Protein AF-0000000067827894 (afdb_homodimer)

InterPro domains:
  IPR001041 2Fe-2S ferredoxin-type iron-sulfur binding domain [PF00111] (9-56)
  IPR001041 2Fe-2S ferredoxin-type iron-sulfur binding domain [PS51085] (3-77)
  IPR001041 2Fe-2S ferredoxin-type iron-sulfur binding domain [cd00207] (3-56)
  IPR012675 Beta-grasp domain superfamily [G3DSA:3.10.20.30] (1-72)
  IPR036010 2Fe-2S ferredoxin-like superfamily [SSF54292] (1-66)

Secondary structure (DSSP, 8-state):
-EEEEEEETTTEEEEEETT-BHHHHHHHTT-----SSSSSSS-TTEEEETTS-EEETTTBBPPTT-SEEEEEE---TT-/-EEEEEEETTTEEEEEETT-BHHHHHHHTT-----SSSSSSS-TTEEEETTS-EEETTTBBPPTT-SEEEEEE---TT-

pLDDT: mean 92.3, std 12.78, range [33.94, 98.38]

Sequence (158 aa):
MAVTIHFLPDDVTVAARVGEPILDVAERAGVFIPTGCLMGSCHACEVELGDGTPICACISAVPVGVQELEINLYDDLTWMAVTIHFLPDDVTVAARVGEPILDVAERAGVFIPTGCLMGSCHACEVELGDGTPICACISAVPVGVQELEINLYDDLTW

Solvent-accessible surface area (backbone atoms only — not comparable to full-atom values): 8765 Å² total; per-residue (Å²): 111,72,24,40,36,37,36,32,83,80,71,43,73,42,81,39,44,59,60,39,46,39,52,58,54,33,48,79,66,70,45,87,68,54,76,68,71,41,68,56,70,68,52,56,28,44,31,23,36,73,86,63,41,72,44,40,32,63,24,25,30,37,41,70,93,48,61,64,43,42,38,36,49,76,68,73,64,80,113,112,72,23,39,36,36,36,32,84,80,71,42,74,43,80,42,46,55,62,38,46,39,51,58,55,32,48,78,67,71,45,88,69,54,76,68,71,41,67,56,71,69,53,58,28,45,30,24,36,75,86,63,43,71,44,39,34,63,23,25,28,38,43,69,94,49,58,66,44,43,37,35,50,75,69,77,57,82,112

Radius of gyration: 15.51 Å; Cα contacts (8 Å, |Δi|>4): 332; chains: 2; bounding box: 32×49×32 Å

Structure (mmCIF, N/CA/C/O backbone):
data_AF-0000000067827894-model_v1
#
loop_
_entity.id
_entity.type
_entity.pdbx_description
1 polymer 'Ssr1041 protein'
#
loop_
_atom_site.group_PDB
_atom_site.id
_atom_site.type_symbol
_atom_site.label_atom_id
_atom_site.label_alt_id
_atom_site.label_comp_id
_atom_site.label_asym_id
_atom_site.label_entity_id
_atom_site.label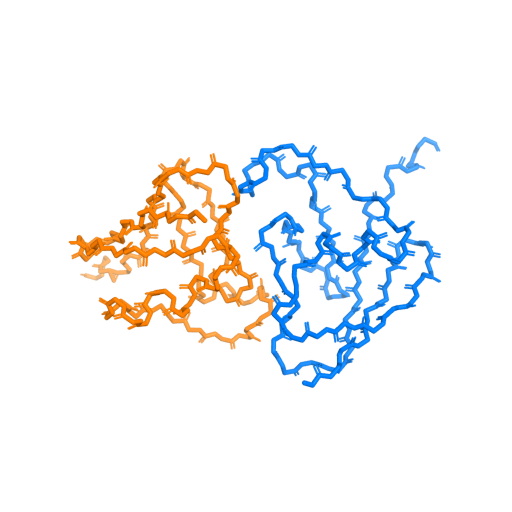_seq_id
_atom_site.pdbx_PDB_ins_code
_atom_site.Cartn_x
_atom_site.Cartn_y
_atom_site.Cartn_z
_atom_site.occupancy
_atom_site.B_iso_or_equiv
_atom_site.auth_seq_id
_atom_site.auth_comp_id
_atom_site.auth_asym_id
_atom_site.auth_atom_id
_atom_site.pdbx_PDB_model_num
ATOM 1 N N . MET A 1 1 ? -14.117 -3.27 -10.852 1 72.75 1 MET A N 1
ATOM 2 C CA . MET A 1 1 ? -13.375 -3.977 -11.898 1 72.75 1 MET A CA 1
ATOM 3 C C . MET A 1 1 ? -12.469 -5.043 -11.297 1 72.75 1 MET A C 1
ATOM 5 O O . MET A 1 1 ? -11.828 -4.812 -10.273 1 72.75 1 MET A O 1
ATOM 9 N N . ALA A 1 2 ? -12.539 -6.309 -11.828 1 90.25 2 ALA A N 1
ATOM 10 C CA . ALA A 1 2 ? -11.82 -7.453 -11.281 1 90.25 2 ALA A CA 1
ATOM 11 C C . ALA A 1 2 ? -10.375 -7.48 -11.781 1 90.25 2 ALA A C 1
ATOM 13 O O . ALA A 1 2 ? -10.102 -7.102 -12.93 1 90.25 2 ALA A O 1
ATOM 14 N N . VAL A 1 3 ? -9.5 -7.711 -10.922 1 96 3 VAL A N 1
ATOM 15 C CA . VAL A 1 3 ? -8.086 -7.895 -11.234 1 96 3 VAL A CA 1
ATOM 16 C C . VAL A 1 3 ? -7.672 -9.336 -10.93 1 96 3 VAL A C 1
ATOM 18 O O . VAL A 1 3 ? -8.062 -9.898 -9.906 1 96 3 VAL A O 1
ATOM 21 N N . THR A 1 4 ? -6.926 -9.93 -11.891 1 98.19 4 THR A N 1
ATOM 22 C CA . THR A 1 4 ? -6.379 -11.258 -11.633 1 98.19 4 THR A CA 1
ATOM 23 C C . THR A 1 4 ? -5.012 -11.156 -10.961 1 98.19 4 THR A C 1
ATOM 25 O O . THR A 1 4 ? -4.094 -10.531 -11.492 1 98.19 4 THR A O 1
ATOM 28 N N . ILE A 1 5 ? -4.945 -11.766 -9.812 1 98.12 5 ILE A N 1
ATOM 29 C CA . ILE A 1 5 ? -3.684 -11.773 -9.078 1 98.12 5 ILE A CA 1
ATOM 30 C C . ILE A 1 5 ? -3.047 -13.156 -9.164 1 98.12 5 ILE A C 1
ATOM 32 O O . ILE A 1 5 ? -3.689 -14.164 -8.852 1 98.12 5 ILE A O 1
ATOM 36 N N . HIS A 1 6 ? -1.817 -13.219 -9.578 1 98.31 6 HIS A N 1
ATOM 37 C CA . HIS A 1 6 ? -1.051 -14.453 -9.672 1 98.31 6 HIS A CA 1
ATOM 38 C C . HIS A 1 6 ? 0.078 -14.484 -8.648 1 98.31 6 HIS A C 1
ATOM 40 O O . HIS A 1 6 ? 1.045 -13.727 -8.758 1 98.31 6 HIS A O 1
ATOM 46 N N . PHE A 1 7 ? -0.115 -15.367 -7.676 1 97.81 7 PHE A N 1
ATOM 47 C CA . PHE A 1 7 ? 0.904 -15.508 -6.645 1 97.81 7 PHE A CA 1
ATOM 48 C C . PHE A 1 7 ? 1.93 -16.562 -7.035 1 97.81 7 PHE A C 1
ATOM 50 O O . PHE A 1 7 ? 1.568 -17.688 -7.371 1 97.81 7 PHE A O 1
ATOM 57 N N . LEU A 1 8 ? 3.168 -16.156 -6.918 1 96.25 8 LEU A N 1
ATOM 58 C CA . LEU A 1 8 ? 4.301 -17.047 -7.129 1 96.25 8 LEU A CA 1
ATOM 59 C C . LEU A 1 8 ? 5.168 -17.125 -5.879 1 96.25 8 LEU A C 1
ATOM 61 O O . LEU A 1 8 ? 5.234 -16.172 -5.094 1 96.25 8 LEU A O 1
ATOM 65 N N . PRO A 1 9 ? 5.723 -18.281 -5.523 1 95.31 9 PRO A N 1
ATOM 66 C CA . PRO A 1 9 ? 5.871 -19.438 -6.391 1 95.31 9 PRO A CA 1
ATOM 67 C C . PRO A 1 9 ? 4.711 -20.438 -6.254 1 95.31 9 PRO A C 1
ATOM 69 O O . PRO A 1 9 ? 4.684 -21.453 -6.945 1 95.31 9 PRO A O 1
ATOM 72 N N . ASP A 1 10 ? 3.752 -20.172 -5.43 1 91.62 10 ASP A N 1
ATOM 73 C CA . ASP A 1 10 ? 2.648 -21.094 -5.16 1 91.62 10 ASP A CA 1
ATOM 74 C C . ASP A 1 10 ? 1.83 -21.344 -6.422 1 91.62 10 ASP A C 1
ATOM 76 O O . ASP A 1 10 ? 1.057 -22.312 -6.484 1 91.62 10 ASP A O 1
ATOM 80 N N . ASP A 1 11 ? 1.954 -20.531 -7.387 1 95.94 11 ASP A N 1
ATOM 81 C CA . ASP A 1 11 ? 1.249 -20.656 -8.656 1 95.94 11 ASP A CA 1
ATOM 82 C C . ASP A 1 11 ? -0.264 -20.641 -8.453 1 95.94 11 ASP A C 1
ATOM 84 O O . ASP A 1 11 ? -0.971 -21.516 -8.977 1 95.94 11 ASP A O 1
ATOM 88 N N . VAL A 1 12 ? -0.742 -19.797 -7.602 1 97.44 12 VAL A N 1
ATOM 89 C CA . VAL A 1 12 ? -2.152 -19.609 -7.277 1 97.44 12 VAL A CA 1
ATOM 90 C C . VAL A 1 12 ? -2.672 -18.344 -7.957 1 97.44 12 VAL A C 1
ATOM 92 O O . VAL A 1 12 ? -2.018 -17.297 -7.926 1 97.44 12 VAL A O 1
ATOM 95 N N . THR A 1 13 ? -3.836 -18.5 -8.609 1 98 13 THR A N 1
ATOM 96 C CA . THR A 1 13 ? -4.492 -17.359 -9.234 1 98 13 THR A CA 1
ATOM 97 C C . THR A 1 13 ? -5.848 -17.078 -8.586 1 98 13 THR A C 1
ATOM 99 O O . THR A 1 13 ? -6.605 -18.016 -8.312 1 98 13 THR A O 1
ATOM 102 N N . VAL A 1 14 ? -6.078 -15.867 -8.312 1 98.12 14 VAL A N 1
ATOM 103 C CA . VAL A 1 14 ? -7.32 -15.492 -7.652 1 98.12 14 VAL A CA 1
ATOM 104 C C . VAL A 1 14 ? -7.816 -14.156 -8.203 1 98.12 14 VAL A C 1
ATOM 106 O O . VAL A 1 14 ? -7.016 -13.305 -8.594 1 98.12 14 VAL A O 1
ATOM 109 N N . ALA A 1 15 ? -9.133 -13.953 -8.289 1 98.06 15 ALA A N 1
ATOM 110 C CA . ALA A 1 15 ? -9.719 -12.664 -8.648 1 98.06 15 ALA A CA 1
ATOM 111 C C . ALA A 1 15 ? -9.781 -11.727 -7.445 1 98.06 15 ALA A C 1
ATOM 113 O O . ALA A 1 15 ? -10.047 -12.172 -6.324 1 98.06 15 ALA A O 1
ATOM 114 N N . ALA A 1 16 ? -9.516 -10.508 -7.727 1 98.06 16 ALA A N 1
ATOM 115 C CA . ALA A 1 16 ? -9.594 -9.492 -6.684 1 98.06 16 ALA A CA 1
ATOM 116 C C . ALA A 1 16 ? -10.211 -8.195 -7.223 1 98.06 16 ALA A C 1
ATOM 118 O O . ALA A 1 16 ? -10.359 -8.039 -8.438 1 98.06 16 ALA A O 1
ATOM 119 N N . ARG A 1 17 ? -10.625 -7.359 -6.359 1 96.81 17 ARG A N 1
ATOM 120 C CA . ARG A 1 17 ? -11.156 -6.047 -6.711 1 96.81 17 ARG A CA 1
ATOM 121 C C . ARG A 1 17 ? -10.117 -4.953 -6.473 1 96.81 17 ARG A C 1
ATOM 123 O O . ARG A 1 17 ? -9.32 -5.039 -5.539 1 96.81 17 ARG A O 1
ATOM 130 N N . VAL A 1 18 ? -10.102 -3.971 -7.312 1 95.19 18 VAL A N 1
ATOM 131 C CA . VAL A 1 18 ? -9.273 -2.791 -7.102 1 95.19 18 VAL A CA 1
ATOM 132 C C . VAL A 1 18 ? -9.5 -2.238 -5.699 1 95.19 18 VAL A C 1
ATOM 134 O O . VAL A 1 18 ? -10.641 -2.148 -5.238 1 95.19 18 VAL A O 1
ATOM 137 N N . GLY A 1 19 ? -8.398 -1.932 -4.996 1 95.25 19 GLY A N 1
ATOM 138 C CA . GLY A 1 19 ? -8.516 -1.38 -3.654 1 95.25 19 GLY A CA 1
ATOM 139 C C . GLY A 1 19 ? -8.531 -2.441 -2.57 1 95.25 19 GLY A C 1
ATOM 140 O O . GLY A 1 19 ? -8.422 -2.127 -1.384 1 95.25 19 GLY A O 1
ATOM 141 N N . GLU A 1 20 ? -8.711 -3.693 -2.92 1 96.75 20 GLU A N 1
ATOM 142 C CA . GLU A 1 20 ? -8.688 -4.777 -1.94 1 96.75 20 GLU A CA 1
ATOM 143 C C . GLU A 1 20 ? -7.305 -4.938 -1.322 1 96.75 20 GLU A C 1
ATOM 145 O O . GLU A 1 20 ? -6.297 -4.902 -2.031 1 96.75 20 GLU A O 1
ATOM 150 N N . PRO A 1 21 ? -7.238 -5.035 -0.001 1 98 21 PRO A N 1
ATOM 151 C CA . PRO A 1 21 ? -5.934 -5.27 0.619 1 98 21 PRO A CA 1
ATOM 152 C C . PRO A 1 21 ? -5.262 -6.547 0.118 1 98 21 PRO A C 1
ATOM 154 O O . PRO A 1 21 ? -5.902 -7.598 0.053 1 98 21 PRO A O 1
ATOM 157 N N . ILE A 1 22 ? -3.994 -6.426 -0.166 1 98.06 22 ILE A N 1
ATOM 158 C CA . ILE A 1 22 ? -3.256 -7.539 -0.749 1 98.06 22 ILE A CA 1
ATOM 159 C C . ILE A 1 22 ? -3.217 -8.703 0.239 1 98.06 22 ILE A C 1
ATOM 161 O O . ILE A 1 22 ? -3.346 -9.867 -0.156 1 98.06 22 ILE A O 1
ATOM 165 N N . LEU A 1 23 ? -3.1 -8.453 1.524 1 97.62 23 LEU A N 1
ATOM 166 C CA . LEU A 1 23 ? -3.055 -9.5 2.533 1 97.62 23 LEU A CA 1
ATOM 167 C C . LEU A 1 23 ? -4.34 -10.32 2.523 1 97.62 23 LEU A C 1
ATOM 169 O O . LEU A 1 23 ? -4.305 -11.547 2.656 1 97.62 23 LEU A O 1
ATOM 173 N N . ASP A 1 24 ? -5.453 -9.641 2.391 1 97.56 24 ASP A N 1
ATOM 174 C CA . ASP A 1 24 ? -6.746 -10.32 2.354 1 97.56 24 ASP A CA 1
ATOM 175 C C . ASP A 1 24 ? -6.863 -11.211 1.116 1 97.56 24 ASP A C 1
ATOM 177 O O . ASP A 1 24 ? -7.379 -12.328 1.193 1 97.56 24 ASP A O 1
ATOM 181 N N . VAL A 1 25 ? -6.422 -10.648 0.015 1 98.25 25 VAL A N 1
ATOM 182 C CA . VAL A 1 25 ? -6.461 -11.398 -1.236 1 98.25 25 VAL A CA 1
ATOM 183 C C . VAL A 1 25 ? -5.629 -12.672 -1.104 1 98.25 25 VAL A C 1
ATOM 185 O O . VAL A 1 25 ? -6.078 -13.758 -1.482 1 98.25 25 VAL A O 1
ATOM 188 N N . ALA A 1 26 ? -4.434 -12.508 -0.576 1 98 26 ALA A N 1
ATOM 189 C CA . ALA A 1 26 ? -3.551 -13.656 -0.383 1 98 26 ALA A CA 1
ATOM 190 C C . ALA A 1 26 ? -4.191 -14.695 0.535 1 98 26 ALA A C 1
ATOM 192 O O . ALA A 1 26 ? -4.195 -15.891 0.226 1 98 26 ALA A O 1
ATOM 193 N N . GLU A 1 27 ? -4.715 -14.25 1.6 1 97.38 27 GLU A N 1
ATOM 194 C CA . GLU A 1 27 ? -5.316 -15.141 2.592 1 97.38 27 GLU A CA 1
ATOM 195 C C . GLU A 1 27 ? -6.445 -15.969 1.983 1 97.38 27 GLU A C 1
ATOM 197 O O . GLU A 1 27 ? -6.484 -17.188 2.15 1 97.38 27 GLU A O 1
ATOM 202 N N . ARG A 1 28 ? -7.352 -15.328 1.338 1 96.75 28 ARG A N 1
ATOM 203 C CA . ARG A 1 28 ? -8.492 -16.047 0.784 1 96.75 28 ARG A CA 1
ATOM 204 C C . ARG A 1 28 ? -8.055 -17.016 -0.307 1 96.75 28 ARG A C 1
ATOM 206 O O . ARG A 1 28 ? -8.75 -18 -0.589 1 96.75 28 ARG A O 1
ATOM 213 N N . ALA A 1 29 ? -6.91 -16.719 -0.943 1 97.31 29 ALA A N 1
ATOM 214 C CA . ALA A 1 29 ? -6.359 -17.594 -1.976 1 97.31 29 ALA A CA 1
ATOM 215 C C . ALA A 1 29 ? -5.578 -18.75 -1.357 1 97.31 29 ALA A C 1
ATOM 217 O O . ALA A 1 29 ? -5.086 -19.625 -2.07 1 97.31 29 ALA A O 1
ATOM 218 N N . GLY A 1 30 ? -5.324 -18.688 -0.018 1 97.44 30 GLY A N 1
ATOM 219 C CA . GLY A 1 30 ? -4.555 -19.703 0.665 1 97.44 30 GLY A CA 1
ATOM 220 C C . GLY A 1 30 ? -3.061 -19.453 0.629 1 97.44 30 GLY A C 1
ATOM 221 O O . GLY A 1 30 ? -2.264 -20.391 0.79 1 97.44 30 GLY A O 1
ATOM 222 N N . VAL A 1 31 ? -2.635 -18.328 0.282 1 96.88 31 VAL A N 1
ATOM 223 C CA . VAL A 1 31 ? -1.232 -17.938 0.233 1 96.88 31 VAL A CA 1
ATOM 224 C C . VAL A 1 31 ? -0.853 -17.219 1.529 1 96.88 31 VAL A C 1
ATOM 226 O O . VAL A 1 31 ? -1.497 -16.25 1.919 1 96.88 31 VAL A O 1
ATOM 229 N N . PHE A 1 32 ? 0.235 -17.656 2.234 1 96.06 32 PHE A N 1
ATOM 230 C CA . PHE A 1 32 ? 0.651 -17.062 3.498 1 96.06 32 PHE A CA 1
ATOM 231 C C . PHE A 1 32 ? 1.741 -16.016 3.273 1 96.06 32 PHE A C 1
ATOM 233 O O . PHE A 1 32 ? 2.801 -16.328 2.723 1 96.06 32 PHE A O 1
ATOM 240 N N . ILE A 1 33 ? 1.485 -14.891 3.643 1 96.25 33 ILE A N 1
ATOM 241 C CA . ILE A 1 33 ? 2.473 -13.82 3.678 1 96.25 33 ILE A CA 1
ATOM 242 C C . ILE A 1 33 ? 2.764 -13.43 5.125 1 96.25 33 ILE A C 1
ATOM 244 O O . ILE A 1 33 ? 1.87 -12.984 5.848 1 96.25 33 ILE A O 1
ATOM 248 N N . PRO A 1 34 ? 4.004 -13.617 5.562 1 96.19 34 PRO A N 1
ATOM 249 C CA . PRO A 1 34 ? 4.316 -13.211 6.934 1 96.19 34 PRO A CA 1
ATOM 250 C C . PRO A 1 34 ? 4.066 -11.727 7.18 1 96.19 34 PRO A C 1
ATOM 252 O O . PRO A 1 34 ? 4.176 -10.914 6.258 1 96.19 34 PRO A O 1
ATOM 255 N N . THR A 1 35 ? 3.652 -11.531 8.438 1 95.25 35 THR A N 1
ATOM 256 C CA . THR A 1 35 ? 3.449 -10.141 8.812 1 95.25 35 THR A CA 1
ATOM 257 C C . THR A 1 35 ? 4.152 -9.828 10.133 1 95.25 35 THR A C 1
ATOM 259 O O . THR A 1 35 ? 4.512 -10.742 10.883 1 95.25 35 THR A O 1
ATOM 262 N N . GLY A 1 36 ? 4.512 -8.531 10.336 1 95.19 36 GLY A N 1
ATOM 263 C CA . GLY A 1 36 ? 5.105 -7.984 11.547 1 95.19 36 GLY A CA 1
ATOM 264 C C . GLY A 1 36 ? 4.438 -6.703 12.008 1 95.19 36 GLY A C 1
ATOM 265 O O . GLY A 1 36 ? 3.336 -6.738 12.562 1 95.19 36 GLY A O 1
ATOM 266 N N . CYS A 1 37 ? 4.883 -5.613 11.641 1 94.31 37 CYS A N 1
ATOM 267 C CA . CYS A 1 37 ? 4.492 -4.316 12.18 1 94.31 37 CYS A CA 1
ATOM 268 C C . CYS A 1 37 ? 3.152 -3.865 11.617 1 94.31 37 CYS A C 1
ATOM 270 O O . CYS A 1 37 ? 2.5 -2.984 12.172 1 94.31 37 CYS A O 1
ATOM 272 N N . LEU A 1 38 ? 2.807 -4.34 10.453 1 95.06 38 LEU A N 1
ATOM 273 C CA . LEU A 1 38 ? 1.574 -4.039 9.734 1 95.06 38 LEU A CA 1
ATOM 274 C C . LEU A 1 38 ? 1.512 -2.561 9.359 1 95.06 38 LEU A C 1
ATOM 276 O O . LEU A 1 38 ? 0.425 -1.997 9.219 1 95.06 38 LEU A O 1
ATOM 280 N N . MET A 1 39 ? 2.672 -1.896 9.258 1 93 39 MET A N 1
ATOM 281 C CA . MET A 1 39 ? 2.719 -0.482 8.898 1 93 39 MET A CA 1
ATOM 282 C C . MET A 1 39 ? 3.777 -0.224 7.832 1 93 39 MET A C 1
ATOM 284 O O . MET A 1 39 ? 4.086 0.928 7.523 1 93 39 MET A O 1
ATOM 288 N N . GLY A 1 40 ? 4.387 -1.294 7.336 1 94.06 40 GLY A N 1
ATOM 289 C CA . GLY A 1 40 ? 5.348 -1.171 6.25 1 94.06 40 GLY A CA 1
ATOM 290 C C . GLY A 1 40 ? 6.77 -0.96 6.73 1 94.06 40 GLY A C 1
ATOM 291 O O . GLY A 1 40 ? 7.688 -0.803 5.926 1 94.06 40 GLY A O 1
ATOM 292 N N . SER A 1 41 ? 7.039 -1.074 8 1 93.75 41 SER A N 1
ATOM 293 C CA . SER A 1 41 ? 8.344 -0.685 8.523 1 93.75 41 SER A CA 1
ATOM 294 C C . SER A 1 41 ? 9.266 -1.893 8.672 1 93.75 41 SER A C 1
ATOM 296 O O . SER A 1 41 ? 10.469 -1.8 8.406 1 93.75 41 SER A O 1
ATOM 298 N N . CYS A 1 42 ? 8.773 -3.051 8.984 1 94.88 42 CYS A N 1
ATOM 299 C CA . CYS A 1 42 ? 9.633 -4.184 9.305 1 94.88 42 CYS A CA 1
ATOM 300 C C . CYS A 1 42 ? 9.922 -5.02 8.062 1 94.88 42 CYS A C 1
ATOM 302 O O . CYS A 1 42 ? 10.828 -5.852 8.07 1 94.88 42 CYS A O 1
ATOM 304 N N . HIS A 1 43 ? 9.125 -4.941 7.066 1 94.44 43 HIS A N 1
ATOM 305 C CA . HIS A 1 43 ? 9.289 -5.547 5.75 1 94.44 43 HIS A CA 1
ATOM 306 C C . HIS A 1 43 ? 9.133 -7.062 5.82 1 94.44 43 HIS A C 1
ATOM 308 O O . HIS A 1 43 ? 9.492 -7.77 4.879 1 94.44 43 HIS A O 1
ATOM 314 N N . ALA A 1 44 ? 8.609 -7.629 6.918 1 95.62 44 ALA A N 1
ATOM 315 C CA . ALA A 1 44 ? 8.336 -9.062 7.012 1 95.62 44 ALA A CA 1
ATOM 316 C C . ALA A 1 44 ? 7.387 -9.516 5.902 1 95.62 44 ALA A C 1
ATOM 318 O O . ALA A 1 44 ? 7.492 -10.641 5.41 1 95.62 44 ALA A O 1
ATOM 319 N N . CYS A 1 45 ? 6.559 -8.609 5.438 1 96.44 45 CYS A N 1
ATOM 320 C CA . CYS A 1 45 ? 5.527 -8.945 4.465 1 96.44 45 CYS A CA 1
ATOM 321 C C . CYS A 1 45 ? 5.953 -8.547 3.057 1 96.44 45 CYS A C 1
ATOM 323 O O . CYS A 1 45 ? 5.129 -8.516 2.141 1 96.44 45 CYS A O 1
ATOM 325 N N . GLU A 1 46 ? 7.16 -8.188 2.863 1 96.5 46 GLU A N 1
ATOM 326 C CA . GLU A 1 46 ? 7.613 -7.695 1.564 1 96.5 46 GLU A CA 1
ATOM 327 C C . GLU A 1 46 ? 7.461 -8.766 0.486 1 96.5 46 GLU A C 1
ATOM 329 O O . GLU A 1 46 ? 7.824 -9.922 0.695 1 96.5 46 GLU A O 1
ATOM 334 N N . VAL A 1 47 ? 6.895 -8.359 -0.62 1 97.06 47 VAL A N 1
ATOM 335 C CA . VAL A 1 47 ? 6.75 -9.18 -1.818 1 97.06 47 VAL A CA 1
ATOM 336 C C . VAL A 1 47 ? 7.191 -8.383 -3.045 1 97.06 47 VAL A C 1
ATOM 338 O O . VAL A 1 47 ? 7.438 -7.18 -2.957 1 97.06 47 VAL A O 1
ATOM 341 N N . GLU A 1 48 ? 7.238 -9.102 -4.188 1 96.69 48 GLU A N 1
ATOM 342 C CA . GLU A 1 48 ? 7.695 -8.445 -5.406 1 96.69 48 GLU A CA 1
ATOM 343 C C . GLU A 1 48 ? 6.641 -8.523 -6.504 1 96.69 48 GLU A C 1
ATOM 345 O O . GLU A 1 48 ? 6.082 -9.594 -6.758 1 96.69 48 GLU A O 1
ATOM 350 N N . LEU A 1 49 ? 6.418 -7.391 -7.086 1 96.5 49 LEU A N 1
ATOM 351 C CA . LEU A 1 49 ? 5.574 -7.383 -8.273 1 96.5 49 LEU A CA 1
ATOM 352 C C . LEU A 1 49 ? 6.293 -8.023 -9.453 1 96.5 49 LEU A C 1
ATOM 354 O O . LEU A 1 49 ? 7.5 -8.273 -9.391 1 96.5 49 LEU A O 1
ATOM 358 N N . GLY A 1 50 ? 5.535 -8.289 -10.445 1 93.75 50 GLY A N 1
ATOM 359 C CA . GLY A 1 50 ? 6.074 -8.953 -11.617 1 93.75 50 GLY A CA 1
ATOM 360 C C . GLY A 1 50 ? 7.215 -8.18 -12.266 1 93.75 50 GLY A C 1
ATOM 361 O O . GLY A 1 50 ? 8.047 -8.766 -12.953 1 93.75 50 GLY A O 1
ATOM 362 N N . ASP A 1 51 ? 7.242 -6.91 -12.023 1 92.12 51 ASP A N 1
ATOM 363 C CA . ASP A 1 51 ? 8.289 -6.086 -12.625 1 92.12 51 ASP A CA 1
ATOM 364 C C . ASP A 1 51 ? 9.484 -5.949 -11.695 1 92.12 51 ASP A C 1
ATOM 366 O O . ASP A 1 51 ? 10.414 -5.188 -11.977 1 92.12 51 ASP A O 1
ATOM 370 N N . GLY A 1 52 ? 9.445 -6.594 -10.586 1 93.31 52 GLY A N 1
ATOM 371 C CA . GLY A 1 52 ? 10.562 -6.578 -9.656 1 93.31 52 GLY A CA 1
ATOM 372 C C . GLY A 1 52 ? 10.406 -5.555 -8.547 1 93.31 52 GLY A C 1
ATOM 373 O O . GLY A 1 52 ? 11.25 -5.469 -7.652 1 93.31 52 GLY A O 1
ATOM 374 N N . THR A 1 53 ? 9.406 -4.789 -8.531 1 93.06 53 THR A N 1
ATOM 375 C CA . THR A 1 53 ? 9.172 -3.764 -7.52 1 93.06 53 THR A CA 1
ATOM 376 C C . THR A 1 53 ? 8.812 -4.395 -6.18 1 93.06 53 THR A C 1
ATOM 378 O O . THR A 1 53 ? 7.844 -5.156 -6.086 1 93.06 53 THR A O 1
ATOM 381 N N . PRO A 1 54 ? 9.586 -4.043 -5.164 1 95.31 54 PRO A N 1
ATOM 382 C CA . PRO A 1 54 ? 9.195 -4.523 -3.838 1 95.31 54 PRO A CA 1
ATOM 383 C C . PRO A 1 54 ? 8.078 -3.691 -3.215 1 95.31 54 PRO A C 1
ATOM 385 O O . PRO A 1 54 ? 8.062 -2.465 -3.357 1 95.31 54 PRO A O 1
ATOM 388 N N . ILE A 1 55 ? 7.145 -4.344 -2.604 1 96.31 55 ILE A N 1
ATOM 389 C CA . ILE A 1 55 ? 6.102 -3.656 -1.854 1 96.31 55 ILE A CA 1
ATOM 390 C C . ILE A 1 55 ? 5.824 -4.402 -0.552 1 96.31 55 ILE A C 1
ATOM 392 O O . ILE A 1 55 ? 6.113 -5.598 -0.438 1 96.31 55 ILE A O 1
ATOM 396 N N . CYS A 1 56 ? 5.32 -3.674 0.409 1 96.56 56 CYS A N 1
ATOM 397 C CA . CYS A 1 56 ? 4.824 -4.312 1.622 1 96.56 56 CYS A CA 1
ATOM 398 C C . CYS A 1 56 ? 3.354 -4.68 1.48 1 96.56 56 CYS A C 1
ATOM 400 O O . CYS A 1 56 ? 2.498 -3.803 1.34 1 96.56 56 CYS A O 1
ATOM 402 N N . ALA A 1 57 ? 2.99 -5.887 1.61 1 97.69 57 ALA A N 1
ATOM 403 C CA . ALA A 1 57 ? 1.629 -6.371 1.402 1 97.69 57 ALA A CA 1
ATOM 404 C C . ALA A 1 57 ? 0.689 -5.852 2.488 1 97.69 57 ALA A C 1
ATOM 406 O O . ALA A 1 57 ? -0.499 -5.637 2.238 1 97.69 57 ALA A O 1
ATOM 407 N N . CYS A 1 58 ? 1.185 -5.543 3.664 1 97.12 58 CYS A N 1
ATOM 408 C CA . CYS A 1 58 ? 0.354 -5.211 4.816 1 97.12 58 CYS A CA 1
ATOM 409 C C . CYS A 1 58 ? -0.326 -3.859 4.625 1 97.12 58 CYS A C 1
ATOM 411 O O . CYS A 1 58 ? -1.414 -3.629 5.156 1 97.12 58 CYS A O 1
ATOM 413 N N . ILE A 1 59 ? 0.297 -3.033 3.809 1 97.31 59 ILE A N 1
ATOM 414 C CA . ILE A 1 59 ? -0.294 -1.708 3.654 1 97.31 59 ILE A CA 1
ATOM 415 C C . ILE A 1 59 ? -0.725 -1.502 2.203 1 97.31 59 ILE A C 1
ATOM 417 O O . ILE A 1 59 ? -1.277 -0.456 1.855 1 97.31 59 ILE A O 1
ATOM 421 N N . SER A 1 60 ? -0.473 -2.4 1.267 1 98.19 60 SER A N 1
ATOM 422 C CA . SER A 1 60 ? -0.757 -2.225 -0.154 1 98.19 60 SER A CA 1
ATOM 423 C C . SER A 1 60 ? -2.107 -2.828 -0.527 1 98.19 60 SER A C 1
ATOM 425 O O . SER A 1 60 ? -2.506 -3.857 0.024 1 98.19 60 SER A O 1
ATOM 427 N N . ALA A 1 61 ? -2.688 -2.182 -1.511 1 97.88 61 ALA A N 1
ATOM 428 C CA . ALA A 1 61 ? -3.936 -2.67 -2.09 1 97.88 61 ALA A CA 1
ATOM 429 C C . ALA A 1 61 ? -3.797 -2.887 -3.594 1 97.88 61 ALA A C 1
ATOM 431 O O . ALA A 1 61 ? -2.85 -2.396 -4.211 1 97.88 61 ALA A O 1
ATOM 432 N N . VAL A 1 62 ? -4.73 -3.684 -4.086 1 97.31 62 VAL A N 1
ATOM 433 C CA . VAL A 1 62 ? -4.77 -3.947 -5.523 1 97.31 62 VAL A CA 1
ATOM 434 C C . VAL A 1 62 ? -4.891 -2.633 -6.289 1 97.31 62 VAL A C 1
ATOM 436 O O . VAL A 1 62 ? -5.816 -1.853 -6.051 1 97.31 62 VAL A O 1
ATOM 439 N N . PRO A 1 63 ? -3.939 -2.412 -7.176 1 95.62 63 PRO A N 1
ATOM 440 C CA . PRO A 1 63 ? -3.904 -1.11 -7.848 1 95.62 63 PRO A CA 1
ATOM 441 C C . PRO A 1 63 ? -4.984 -0.969 -8.914 1 95.62 63 PRO A C 1
ATOM 443 O O . PRO A 1 63 ? -5.539 -1.971 -9.375 1 95.62 63 PRO A O 1
ATOM 446 N N . VAL A 1 64 ? -5.195 0.308 -9.203 1 91.75 64 VAL A N 1
ATOM 447 C CA . VAL A 1 64 ? -6.133 0.638 -10.273 1 91.75 64 VAL A CA 1
ATOM 448 C C . VAL A 1 64 ? -5.441 0.491 -11.625 1 91.75 64 VAL A C 1
ATOM 450 O O . VAL A 1 64 ? -4.223 0.631 -11.727 1 91.75 64 VAL A O 1
ATOM 453 N N . GLY A 1 65 ? -6.16 0.115 -12.617 1 89 65 GLY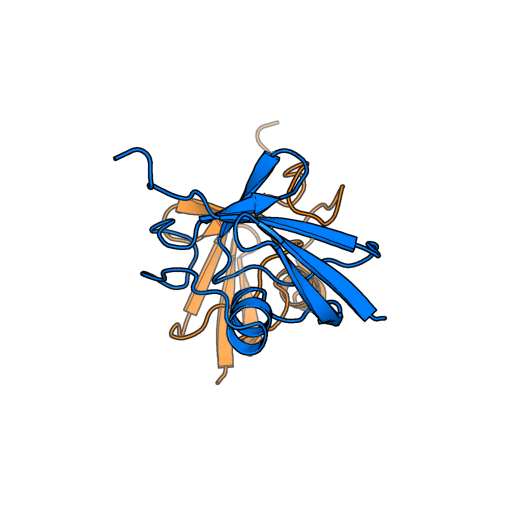 A N 1
ATOM 454 C CA . GLY A 1 65 ? -5.668 0.255 -13.984 1 89 65 GLY A CA 1
ATOM 455 C C . GLY A 1 65 ? -4.953 -0.983 -14.484 1 89 65 GLY A C 1
ATOM 456 O O . GLY A 1 65 ? -4.285 -0.941 -15.523 1 89 65 GLY A O 1
ATOM 457 N N . VAL A 1 66 ? -5.047 -2.039 -13.727 1 91.12 66 VAL A N 1
ATOM 458 C CA . VAL A 1 66 ? -4.391 -3.256 -14.188 1 91.12 66 VAL A CA 1
ATOM 459 C C . VAL A 1 66 ? -5.402 -4.398 -14.242 1 91.12 66 VAL A C 1
ATOM 461 O O . VAL A 1 66 ? -6.332 -4.453 -13.438 1 91.12 66 VAL A O 1
ATOM 464 N N . GLN A 1 67 ? -5.176 -5.262 -15.203 1 94.31 67 GLN A N 1
ATOM 465 C CA . GLN A 1 67 ? -6.047 -6.43 -15.305 1 94.31 67 GLN A CA 1
ATOM 466 C C . GLN A 1 67 ? -5.426 -7.645 -14.625 1 94.31 67 GLN A C 1
ATOM 468 O O . GLN A 1 67 ? -6.137 -8.562 -14.203 1 94.31 67 GLN A O 1
ATOM 473 N N . GLU A 1 68 ? -4.164 -7.648 -14.641 1 96.75 68 GLU A N 1
ATOM 474 C CA . GLU A 1 68 ? -3.438 -8.734 -13.992 1 96.75 68 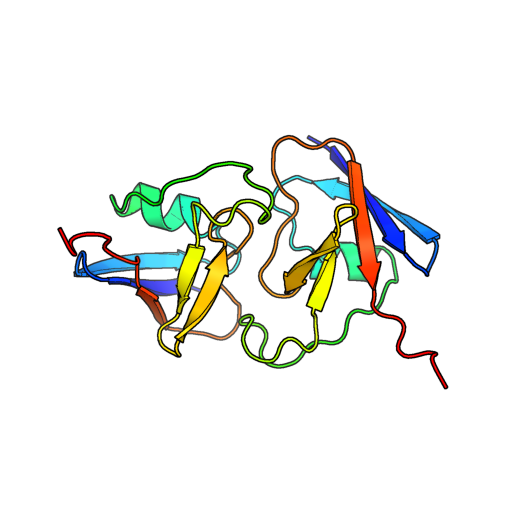GLU A CA 1
ATOM 475 C C . GLU A 1 68 ? -2.254 -8.203 -13.195 1 96.75 68 GLU A C 1
ATOM 477 O O . GLU A 1 68 ? -1.63 -7.215 -13.578 1 96.75 68 GLU A O 1
ATOM 482 N N . LEU A 1 69 ? -1.978 -8.93 -12.117 1 96.94 69 LEU A N 1
ATOM 483 C CA . LEU A 1 69 ? -0.863 -8.562 -11.242 1 96.94 69 LEU A CA 1
ATOM 484 C C . LEU A 1 69 ? -0.134 -9.812 -10.75 1 96.94 69 LEU A C 1
ATOM 486 O O . L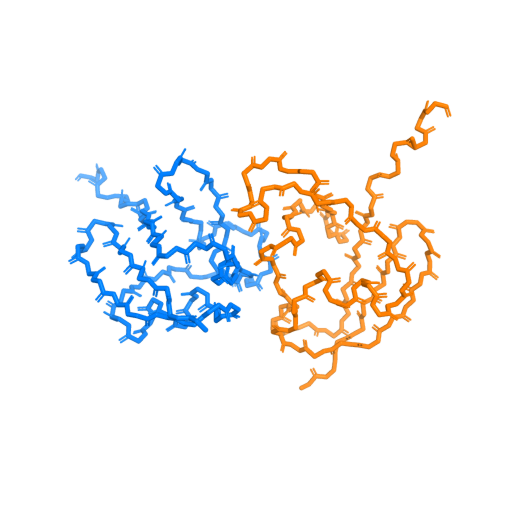EU A 1 69 ? -0.757 -10.727 -10.211 1 96.94 69 LEU A O 1
ATOM 490 N N . GLU A 1 70 ? 1.106 -9.836 -11.062 1 97.19 70 GLU A N 1
ATOM 491 C CA . GLU A 1 70 ? 1.937 -10.906 -10.523 1 97.19 70 GLU A CA 1
ATOM 492 C C . GLU A 1 70 ? 2.586 -10.484 -9.203 1 97.19 70 GLU A C 1
ATOM 494 O O . GLU A 1 70 ? 3.133 -9.391 -9.094 1 97.19 70 GLU A O 1
ATOM 499 N N . ILE A 1 71 ? 2.508 -11.367 -8.219 1 97.44 71 ILE A N 1
ATOM 500 C CA . ILE A 1 71 ? 3.129 -11.117 -6.926 1 97.44 71 ILE A CA 1
ATOM 501 C C . ILE A 1 71 ? 4.02 -12.297 -6.547 1 97.44 71 ILE A C 1
ATOM 503 O O . ILE A 1 71 ? 3.537 -13.422 -6.371 1 97.44 71 ILE A O 1
ATOM 507 N N . ASN A 1 72 ? 5.312 -12.039 -6.391 1 96.88 72 ASN A N 1
ATOM 508 C CA . ASN A 1 72 ? 6.297 -13.062 -6.059 1 96.88 72 ASN A CA 1
ATOM 509 C C . ASN A 1 72 ? 6.652 -13.031 -4.574 1 96.88 72 ASN A C 1
ATOM 511 O O . ASN A 1 72 ? 7.074 -12 -4.051 1 96.88 72 ASN A O 1
ATOM 515 N N . LEU A 1 73 ? 6.449 -14.125 -3.869 1 94.31 73 LEU A N 1
ATOM 516 C CA . LEU A 1 73 ? 6.863 -14.258 -2.477 1 94.31 73 LEU A CA 1
ATOM 517 C C . LEU A 1 73 ? 8.289 -14.797 -2.383 1 94.31 73 LEU A C 1
ATOM 519 O O . LEU A 1 73 ? 8.688 -15.648 -3.176 1 94.31 73 LEU A O 1
ATOM 523 N N . TYR A 1 74 ? 9.195 -13.945 -1.812 1 76.62 74 TYR A N 1
ATOM 524 C CA . TYR A 1 74 ? 10.578 -14.391 -1.649 1 76.62 74 TYR A CA 1
ATOM 525 C C . TYR A 1 74 ? 10.648 -15.719 -0.904 1 76.62 74 TYR A C 1
ATOM 527 O O . TYR A 1 74 ? 9.984 -15.891 0.126 1 76.62 74 TYR A O 1
ATOM 535 N N . ASP A 1 75 ? 10.516 -16.797 -1.648 1 60.09 75 ASP A N 1
ATOM 536 C CA . ASP A 1 75 ? 10.719 -18.078 -0.988 1 60.09 75 ASP A CA 1
ATOM 537 C C . ASP A 1 75 ? 12.125 -18.172 -0.395 1 60.09 75 ASP A C 1
ATOM 539 O O . ASP A 1 75 ? 13.109 -17.844 -1.059 1 60.09 75 ASP A O 1
ATOM 543 N N . ASP A 1 76 ? 12.414 -17.734 0.849 1 51.81 76 ASP A N 1
ATOM 544 C CA . ASP A 1 76 ? 13.633 -18.25 1.467 1 51.81 76 ASP A CA 1
ATOM 545 C C . ASP A 1 76 ? 13.844 -19.734 1.142 1 51.81 76 ASP A C 1
ATOM 547 O O . ASP A 1 76 ? 14.305 -20.5 1.987 1 51.81 76 ASP A O 1
ATOM 551 N N . LEU A 1 77 ? 13.305 -20.547 0.385 1 44.59 77 LEU A N 1
ATOM 552 C CA . LEU A 1 77 ? 13.859 -21.891 0.351 1 44.59 77 LEU A CA 1
ATOM 553 C C . LEU A 1 77 ? 15.328 -21.875 -0.041 1 44.59 77 LEU A C 1
ATOM 555 O O . LEU A 1 77 ? 15.773 -22.672 -0.861 1 44.59 77 LEU A O 1
ATOM 559 N N . THR A 1 78 ? 16.094 -20.703 -0.183 1 40.16 78 THR A N 1
ATOM 560 C CA . THR A 1 78 ? 17.438 -21.203 -0.42 1 40.16 78 THR A CA 1
ATOM 561 C C . THR A 1 78 ? 17.922 -22.062 0.754 1 40.16 78 THR A C 1
ATOM 563 O O . THR A 1 78 ? 19.094 -22.422 0.831 1 40.16 78 THR A O 1
ATOM 566 N N . TRP A 1 79 ? 17.234 -22.641 1.718 1 33.94 79 TRP A N 1
ATOM 567 C CA . TRP A 1 79 ? 18.109 -23.719 2.135 1 33.94 79 TRP A CA 1
ATOM 568 C C . TRP A 1 79 ? 18.078 -24.859 1.119 1 33.94 79 TRP A C 1
ATOM 570 O O . TRP A 1 79 ? 17.062 -25.094 0.461 1 33.94 79 TRP A O 1
ATOM 580 N N . MET B 1 1 ? -12.867 1.964 12.828 1 73.12 1 MET B N 1
ATOM 581 C CA . MET B 1 1 ? -12.094 2.76 13.773 1 73.12 1 MET B CA 1
ATOM 582 C C . MET B 1 1 ? -11.383 3.906 13.07 1 73.12 1 MET B C 1
ATOM 584 O O . MET B 1 1 ? -10.836 3.725 11.977 1 73.12 1 MET B O 1
ATOM 588 N N . ALA B 1 2 ? -11.5 5.16 13.602 1 90.31 2 ALA B N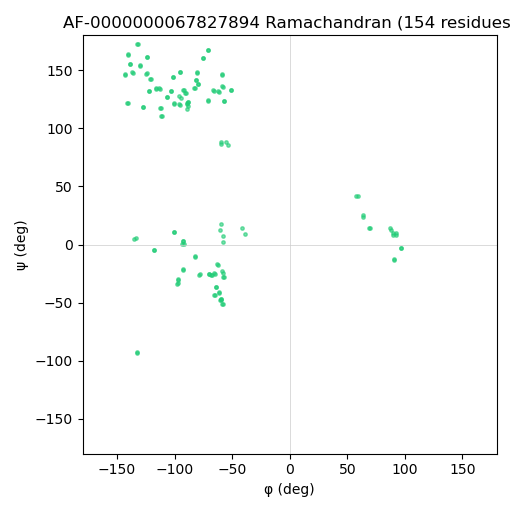 1
ATOM 589 C CA . ALA B 1 2 ? -10.969 6.367 12.969 1 90.31 2 ALA B CA 1
ATOM 590 C C . ALA B 1 2 ? -9.484 6.539 13.289 1 90.31 2 ALA B C 1
ATOM 592 O O . ALA B 1 2 ? -9.039 6.207 14.391 1 90.31 2 ALA B O 1
ATOM 593 N N . VAL B 1 3 ? -8.75 6.84 12.328 1 96 3 VAL B N 1
ATOM 594 C CA . VAL B 1 3 ? -7.336 7.16 12.453 1 96 3 VAL B CA 1
ATOM 595 C C . VAL B 1 3 ? -7.105 8.633 12.109 1 96 3 VAL B C 1
ATOM 597 O O . VAL B 1 3 ? -7.676 9.148 11.148 1 96 3 VAL B O 1
ATOM 600 N N . THR B 1 4 ? -6.309 9.305 12.969 1 98.19 4 THR B N 1
ATOM 601 C CA . THR B 1 4 ? -5.93 10.68 12.656 1 98.19 4 THR B CA 1
ATOM 602 C C . THR B 1 4 ? -4.66 10.711 11.812 1 98.19 4 THR B C 1
ATOM 604 O O . THR B 1 4 ? -3.623 10.18 12.219 1 98.19 4 THR B O 1
ATOM 607 N N . ILE B 1 5 ? -4.793 11.32 10.672 1 98.12 5 ILE B N 1
ATOM 608 C CA . ILE B 1 5 ? -3.643 11.445 9.789 1 98.12 5 ILE B CA 1
ATOM 609 C C . ILE B 1 5 ? -3.139 12.891 9.797 1 98.12 5 ILE B C 1
ATOM 611 O O . ILE B 1 5 ? -3.912 13.82 9.578 1 98.12 5 ILE B O 1
ATOM 615 N N . HIS B 1 6 ? -1.878 13.07 10.062 1 98.38 6 HIS B N 1
ATOM 616 C CA . HIS B 1 6 ? -1.232 14.375 10.062 1 98.38 6 HIS B CA 1
ATOM 617 C C . HIS B 1 6 ? -0.252 14.516 8.906 1 98.38 6 HIS B C 1
ATOM 619 O O . HIS B 1 6 ? 0.789 13.852 8.883 1 98.38 6 HIS B O 1
ATOM 625 N N . PHE B 1 7 ? -0.643 15.375 7.98 1 97.88 7 PHE B N 1
ATOM 626 C CA . PHE B 1 7 ? 0.219 15.609 6.828 1 97.88 7 PHE B CA 1
ATOM 627 C C . PHE B 1 7 ? 1.175 16.766 7.094 1 97.88 7 PHE B C 1
ATOM 629 O O . PHE B 1 7 ? 0.748 17.859 7.48 1 97.88 7 PHE B O 1
ATOM 636 N N . LEU B 1 8 ? 2.4 16.484 6.816 1 96.31 8 LEU B N 1
ATOM 637 C CA . LEU B 1 8 ? 3.461 17.484 6.895 1 96.31 8 LEU B CA 1
ATOM 638 C C . LEU B 1 8 ? 4.152 17.641 5.547 1 96.31 8 LEU B C 1
ATOM 640 O O . LEU B 1 8 ? 4.207 16.703 4.754 1 96.31 8 LEU B O 1
ATOM 644 N N . PRO B 1 9 ? 4.555 18.828 5.129 1 95.31 9 PRO B N 1
ATOM 645 C CA . PRO B 1 9 ? 4.691 20.016 5.98 1 95.31 9 PRO B CA 1
ATOM 646 C C . PRO B 1 9 ? 3.432 20.875 6 1 95.31 9 PRO B C 1
ATOM 648 O O . PRO B 1 9 ? 3.389 21.906 6.691 1 95.31 9 PRO B O 1
ATOM 651 N N . ASP B 1 10 ? 2.395 20.5 5.297 1 91.56 10 ASP B N 1
ATOM 652 C CA . ASP B 1 10 ? 1.179 21.297 5.176 1 91.56 10 ASP B CA 1
ATOM 653 C C . ASP B 1 10 ? 0.501 21.469 6.531 1 91.56 10 ASP B C 1
ATOM 655 O O . ASP B 1 10 ? -0.348 22.359 6.695 1 91.56 10 ASP B O 1
ATOM 659 N N . ASP B 1 11 ? 0.834 20.703 7.461 1 96.06 11 ASP B N 1
ATOM 660 C CA . ASP B 1 11 ? 0.289 20.766 8.812 1 96.06 11 ASP B CA 1
ATOM 661 C C . ASP B 1 11 ? -1.23 20.609 8.805 1 96.06 11 ASP B C 1
ATOM 663 O O . ASP B 1 11 ? -1.945 21.406 9.414 1 96.06 11 ASP B O 1
ATOM 667 N N . VAL B 1 12 ? -1.723 19.719 8.016 1 97.44 12 VAL B N 1
ATOM 668 C CA . VAL B 1 12 ? -3.137 19.391 7.871 1 97.44 12 VAL B CA 1
ATOM 669 C C . VAL B 1 12 ? -3.438 18.078 8.602 1 97.44 12 VAL B C 1
ATOM 671 O O . VAL B 1 12 ? -2.689 17.109 8.484 1 97.44 12 VAL B O 1
ATOM 674 N N . THR B 1 13 ? -4.516 18.109 9.406 1 98 13 THR B N 1
ATOM 675 C CA . THR B 1 13 ? -4.973 16.922 10.102 1 98 13 THR B CA 1
ATOM 676 C C . THR B 1 13 ? -6.363 16.516 9.617 1 98 13 THR B C 1
ATOM 678 O O . THR B 1 13 ? -7.242 17.359 9.461 1 98 13 THR B O 1
ATOM 681 N N . VAL B 1 14 ? -6.5 15.273 9.375 1 98.12 14 VAL B N 1
ATOM 682 C CA . VAL B 1 14 ? -7.773 14.773 8.867 1 98.12 14 VAL B CA 1
ATOM 683 C C . VAL B 1 14 ? -8.062 13.398 9.469 1 98.12 14 VAL B C 1
ATOM 685 O O . VAL B 1 14 ? -7.141 12.625 9.742 1 98.12 14 VAL B O 1
ATOM 688 N N . ALA B 1 15 ? -9.328 13.078 9.719 1 98.06 15 ALA B N 1
ATOM 689 C CA . ALA B 1 15 ? -9.734 11.742 10.141 1 98.06 15 ALA B CA 1
ATOM 690 C C . ALA B 1 15 ? -9.852 10.797 8.945 1 98.06 15 ALA B C 1
ATOM 692 O O . ALA B 1 15 ? -10.305 11.203 7.871 1 98.06 15 ALA B O 1
ATOM 693 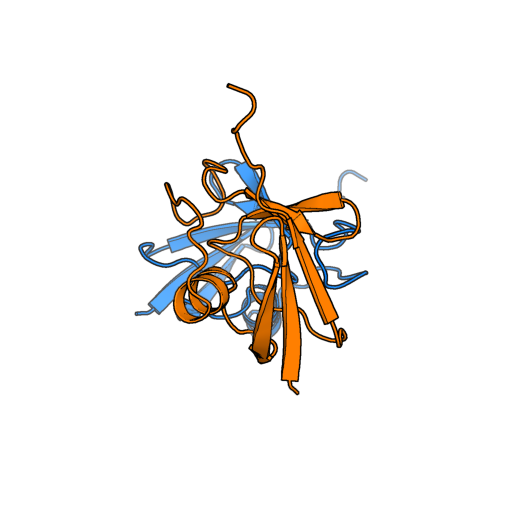N N . ALA B 1 16 ? -9.438 9.602 9.188 1 98 16 ALA B N 1
ATOM 694 C CA . ALA B 1 16 ? -9.547 8.578 8.156 1 98 16 ALA B CA 1
ATOM 695 C C . ALA B 1 16 ? -9.961 7.238 8.758 1 98 16 ALA B C 1
ATOM 697 O O . ALA B 1 16 ? -9.945 7.066 9.977 1 98 16 ALA B O 1
ATOM 698 N N . ARG B 1 17 ? -10.406 6.355 7.938 1 96.81 17 ARG B N 1
ATOM 699 C CA . ARG B 1 17 ? -10.758 5 8.344 1 96.81 17 ARG B CA 1
ATOM 700 C C . ARG B 1 17 ? -9.656 4.012 7.965 1 96.81 17 ARG B C 1
ATOM 702 O O . ARG B 1 17 ? -8.992 4.176 6.938 1 96.81 17 ARG B O 1
ATOM 709 N N . VAL B 1 18 ? -9.438 3.029 8.797 1 95.25 18 VAL B N 1
ATOM 710 C CA . VAL B 1 18 ? -8.531 1.938 8.469 1 95.25 18 VAL B CA 1
ATOM 711 C C . VAL B 1 18 ? -8.883 1.359 7.102 1 95.25 18 VAL B C 1
ATOM 713 O O . VAL B 1 18 ? -10.055 1.159 6.789 1 95.25 18 VAL B O 1
ATOM 716 N N . GLY B 1 19 ? -7.852 1.162 6.258 1 95.19 19 GLY B N 1
ATOM 717 C CA . GLY B 1 19 ? -8.086 0.594 4.938 1 95.19 19 GLY B CA 1
ATOM 718 C C . GLY B 1 19 ? -8.344 1.644 3.873 1 95.19 19 GLY B C 1
ATOM 719 O O . GLY B 1 19 ? -8.352 1.335 2.68 1 95.19 19 GLY B O 1
ATOM 720 N N . GLU B 1 20 ? -8.586 2.877 4.254 1 96.81 20 GLU B N 1
ATOM 721 C CA . GLU B 1 20 ? -8.797 3.949 3.289 1 96.81 20 GLU B CA 1
ATOM 722 C C . GLU B 1 20 ? -7.523 4.242 2.502 1 96.81 20 GLU B C 1
ATOM 724 O O . GLU B 1 20 ? -6.434 4.309 3.076 1 96.81 20 GLU B O 1
ATOM 729 N N . PRO B 1 21 ? -7.633 4.344 1.19 1 98 21 PRO B N 1
ATOM 730 C CA . PRO B 1 21 ? -6.441 4.703 0.412 1 98 21 PRO B CA 1
ATOM 731 C C . PRO B 1 21 ? -5.844 6.043 0.835 1 98 21 PRO B C 1
ATOM 733 O O . PRO B 1 21 ? -6.57 7.027 0.983 1 98 21 PRO B O 1
ATOM 736 N N . ILE B 1 22 ? -4.551 6.043 0.945 1 98.06 22 ILE B N 1
ATOM 737 C CA . ILE B 1 22 ? -3.861 7.227 1.438 1 98.06 22 ILE B CA 1
ATOM 738 C C . ILE B 1 22 ? -4.062 8.383 0.462 1 98.06 22 ILE B C 1
ATOM 740 O O . ILE B 1 22 ? -4.254 9.531 0.878 1 98.06 22 ILE B O 1
ATOM 744 N N . LEU B 1 23 ? -4.086 8.141 -0.828 1 97.69 23 LEU B N 1
ATOM 745 C CA . LEU B 1 23 ? -4.273 9.188 -1.826 1 97.69 23 LEU B CA 1
ATOM 746 C C . LEU B 1 23 ? -5.621 9.875 -1.647 1 97.69 23 LEU B C 1
ATOM 748 O O . LEU B 1 23 ? -5.723 11.094 -1.775 1 97.69 23 LEU B O 1
ATOM 752 N N . ASP B 1 24 ? -6.625 9.094 -1.372 1 97.56 24 ASP B N 1
ATOM 753 C CA . ASP B 1 24 ? -7.961 9.641 -1.167 1 97.56 24 ASP B CA 1
ATOM 754 C C . ASP B 1 24 ? -8.008 10.516 0.083 1 97.56 24 ASP B C 1
ATOM 756 O O . ASP B 1 24 ? -8.633 11.578 0.079 1 97.56 24 ASP B O 1
ATOM 760 N N . VAL B 1 25 ? -7.391 10.016 1.121 1 98.25 25 VAL B N 1
ATOM 761 C CA . VAL B 1 25 ? -7.344 10.766 2.373 1 98.25 25 VAL B CA 1
ATOM 762 C C . VAL B 1 25 ? -6.66 12.117 2.145 1 98.25 25 VAL B C 1
ATOM 764 O O . VAL B 1 25 ? -7.16 13.148 2.586 1 98.25 25 VAL B O 1
ATOM 767 N N . ALA B 1 26 ? -5.543 12.062 1.465 1 98.06 26 ALA B N 1
ATOM 768 C CA . ALA B 1 26 ? -4.809 13.289 1.17 1 98.06 26 ALA B CA 1
ATOM 769 C C . ALA B 1 26 ? -5.66 14.25 0.35 1 98.06 26 ALA B C 1
ATOM 771 O O . ALA B 1 26 ? -5.742 15.438 0.668 1 98.06 26 ALA B O 1
ATOM 772 N N . GLU B 1 27 ? -6.258 13.758 -0.642 1 97.31 27 GLU B N 1
ATOM 773 C CA . GLU B 1 27 ? -7.066 14.578 -1.542 1 97.31 27 GLU B CA 1
ATOM 774 C C . GLU B 1 27 ? -8.18 15.297 -0.788 1 97.31 27 GLU B C 1
ATOM 776 O O . GLU B 1 27 ? -8.367 16.5 -0.94 1 97.31 27 GLU B O 1
ATOM 781 N N . ARG B 1 28 ? -8.914 14.57 -0.038 1 96.69 28 ARG B N 1
ATOM 782 C CA . ARG B 1 28 ? -10.047 15.18 0.66 1 96.69 28 ARG B CA 1
ATOM 783 C C . ARG B 1 28 ? -9.562 16.188 1.697 1 96.69 28 ARG B C 1
ATOM 785 O O . ARG B 1 28 ? -10.312 17.094 2.074 1 96.69 28 ARG B O 1
ATOM 792 N N . ALA B 1 29 ? -8.336 16.016 2.174 1 97.38 29 ALA B N 1
ATOM 793 C CA . ALA B 1 29 ? -7.746 16.938 3.135 1 97.38 29 ALA B CA 1
ATOM 794 C C . ALA B 1 29 ? -7.164 18.172 2.43 1 97.38 29 ALA B C 1
ATOM 796 O O . ALA B 1 29 ? -6.672 19.094 3.082 1 97.38 29 ALA B O 1
ATOM 797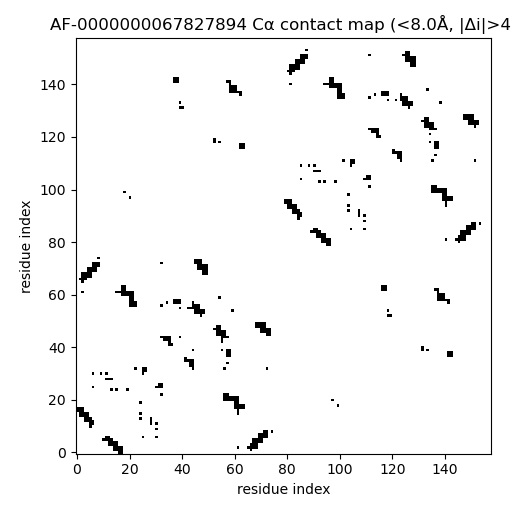 N N . GLY B 1 30 ? -7.082 18.109 1.07 1 97.44 30 GLY B N 1
ATOM 798 C CA . GLY B 1 30 ? -6.508 19.203 0.302 1 97.44 30 GLY B CA 1
ATOM 799 C C . GLY B 1 30 ? -5.004 19.094 0.142 1 97.44 30 GLY B C 1
ATOM 800 O O . GLY B 1 30 ? -4.328 20.094 -0.11 1 97.44 30 GLY B O 1
ATOM 801 N N . VAL B 1 31 ? -4.438 18.031 0.437 1 96.94 31 VAL B N 1
ATOM 802 C CA . VAL B 1 31 ? -3.008 17.766 0.301 1 96.94 31 VAL B CA 1
ATOM 803 C C . VAL B 1 31 ? -2.732 17.078 -1.038 1 96.94 31 VAL B C 1
ATOM 805 O O . VAL B 1 31 ? -3.326 16.047 -1.351 1 96.94 31 VAL B O 1
ATOM 808 N N . PHE B 1 32 ? -1.789 17.641 -1.878 1 96.12 32 PHE B N 1
ATOM 809 C CA . PHE B 1 32 ? -1.483 17.078 -3.191 1 96.12 32 PHE B CA 1
ATOM 810 C C . PHE B 1 32 ? -0.272 16.156 -3.117 1 96.12 32 PHE B C 1
ATOM 812 O O . PHE B 1 32 ? 0.812 16.578 -2.713 1 96.12 32 PHE B O 1
ATOM 819 N N . ILE B 1 33 ? -0.458 14.992 -3.453 1 96.31 33 ILE B N 1
ATOM 820 C CA . ILE B 1 33 ? 0.621 14.023 -3.621 1 96.31 33 ILE B CA 1
ATOM 821 C C . ILE B 1 33 ? 0.764 13.664 -5.098 1 96.31 33 ILE B C 1
ATOM 823 O O . ILE B 1 33 ? -0.164 13.125 -5.703 1 96.31 33 ILE B O 1
ATOM 827 N N . PRO B 1 34 ? 1.918 13.977 -5.691 1 96.31 34 PRO B N 1
ATOM 828 C CA . PRO B 1 34 ? 2.094 13.594 -7.094 1 96.31 34 PRO B CA 1
ATOM 829 C C . PRO B 1 34 ? 1.963 12.086 -7.316 1 96.31 34 PRO B C 1
ATOM 831 O O . PRO B 1 34 ? 2.273 11.297 -6.422 1 96.31 34 PRO B O 1
ATOM 834 N N . THR B 1 35 ? 1.401 11.844 -8.516 1 95.38 35 THR B N 1
ATOM 835 C CA . THR B 1 35 ? 1.286 10.438 -8.875 1 95.38 35 THR B CA 1
ATOM 836 C C . THR B 1 35 ? 1.847 10.188 -10.273 1 95.38 35 THR B C 1
ATOM 838 O O . THR B 1 35 ? 2.018 11.117 -11.055 1 95.38 35 THR B O 1
ATOM 841 N N . GLY B 1 36 ? 2.305 8.93 -10.516 1 95.38 36 GLY B N 1
ATOM 842 C CA . GLY B 1 36 ? 2.799 8.43 -11.789 1 95.38 36 GLY B CA 1
ATOM 843 C C . GLY B 1 36 ? 2.205 7.086 -12.172 1 95.38 36 GLY B C 1
ATOM 844 O O . GLY B 1 36 ? 1.045 7.008 -12.578 1 95.38 36 GLY B O 1
ATOM 845 N N . CYS B 1 37 ? 2.785 6.047 -11.875 1 94.44 37 CYS B N 1
ATOM 846 C CA . CYS B 1 37 ? 2.463 4.715 -12.375 1 94.44 37 CYS B CA 1
ATOM 847 C C . CYS B 1 37 ? 1.258 4.133 -11.648 1 94.44 37 CYS B C 1
ATOM 849 O O . CYS B 1 37 ? 0.625 3.195 -12.141 1 94.44 37 CYS B O 1
ATOM 851 N N . LEU B 1 38 ? 1.024 4.57 -10.445 1 95.12 38 LEU B N 1
ATOM 852 C CA . LEU B 1 38 ? -0.073 4.145 -9.578 1 95.12 38 LEU B CA 1
ATOM 853 C C . LEU B 1 38 ? 0.058 2.67 -9.219 1 95.12 38 LEU B C 1
ATOM 855 O O . LEU B 1 38 ? -0.944 1.998 -8.961 1 95.12 38 LEU B O 1
ATOM 859 N N . MET B 1 39 ? 1.279 2.133 -9.25 1 93.12 39 MET B N 1
ATOM 860 C CA . MET B 1 39 ? 1.507 0.73 -8.914 1 93.12 39 MET B CA 1
ATOM 861 C C . MET B 1 39 ? 2.713 0.581 -7.992 1 93.12 39 MET B C 1
ATOM 863 O O . MET B 1 39 ? 3.174 -0.534 -7.738 1 93.12 39 MET B O 1
ATOM 867 N N . GLY B 1 40 ? 3.285 1.711 -7.574 1 94.19 40 GLY B N 1
ATOM 868 C CA . GLY B 1 40 ? 4.383 1.687 -6.625 1 94.19 40 GLY B CA 1
ATOM 869 C C . GLY B 1 40 ? 5.746 1.608 -7.285 1 94.19 40 GLY B C 1
ATOM 870 O O . GLY B 1 40 ? 6.77 1.525 -6.605 1 94.19 40 GLY B O 1
ATOM 871 N N . SER B 1 41 ? 5.836 1.769 -8.578 1 93.94 41 SER B N 1
ATOM 872 C CA . SER B 1 41 ? 7.09 1.509 -9.281 1 93.94 41 SER B CA 1
ATOM 873 C C . SER B 1 41 ? 7.867 2.801 -9.523 1 93.94 41 SER B C 1
ATOM 875 O O . SER B 1 41 ? 9.094 2.824 -9.406 1 93.94 41 SER B O 1
ATOM 877 N N . CYS B 1 42 ? 7.223 3.91 -9.758 1 95 42 CYS B N 1
ATOM 878 C CA . CYS B 1 42 ? 7.922 5.121 -10.172 1 95 42 CYS B CA 1
ATOM 879 C C . CYS B 1 42 ? 8.281 5.984 -8.969 1 95 42 CYS B C 1
ATOM 881 O O . CYS B 1 42 ? 9.102 6.895 -9.078 1 95 42 CYS B O 1
ATOM 883 N N . HIS B 1 43 ? 7.637 5.82 -7.883 1 94.56 43 HIS B N 1
ATOM 884 C CA . HIS B 1 43 ? 7.906 6.449 -6.594 1 94.56 43 HIS B CA 1
ATOM 885 C C . HIS B 1 43 ? 7.598 7.941 -6.629 1 94.56 43 HIS B C 1
ATOM 887 O O . HIS B 1 43 ? 8.008 8.688 -5.738 1 94.56 43 HIS B O 1
ATOM 893 N N . ALA B 1 44 ? 6.879 8.453 -7.66 1 95.75 44 ALA B N 1
ATOM 894 C CA . ALA B 1 44 ? 6.457 9.852 -7.707 1 95.75 44 ALA B CA 1
ATOM 895 C C . ALA B 1 44 ? 5.625 10.219 -6.484 1 95.75 44 ALA B C 1
ATOM 897 O O . ALA B 1 44 ? 5.68 11.352 -5.996 1 95.75 44 ALA B O 1
ATOM 898 N N . CYS B 1 45 ? 4.949 9.234 -5.922 1 96.5 45 CYS B N 1
ATOM 899 C CA . CYS B 1 45 ? 4.023 9.477 -4.82 1 96.5 45 CYS B CA 1
ATOM 900 C C . CYS B 1 45 ? 4.66 9.125 -3.484 1 96.5 45 CYS B C 1
ATOM 902 O O . CYS B 1 45 ? 3.967 9.008 -2.473 1 96.5 45 CYS B O 1
ATOM 904 N N . GLU B 1 46 ? 5.91 8.883 -3.453 1 96.56 46 GLU B N 1
ATOM 905 C CA . GLU B 1 46 ? 6.57 8.445 -2.227 1 96.56 46 GLU B CA 1
ATOM 906 C C . GLU B 1 46 ? 6.453 9.5 -1.129 1 96.56 46 GLU B C 1
ATOM 908 O O . GLU B 1 46 ? 6.676 10.688 -1.374 1 96.56 46 GLU B O 1
ATOM 913 N N . VAL B 1 47 ? 6.059 9.055 0.038 1 97.06 47 VAL B N 1
ATOM 914 C CA . VAL B 1 47 ? 5.988 9.859 1.25 1 97.06 47 VAL B CA 1
ATOM 915 C C . VAL B 1 47 ? 6.656 9.125 2.406 1 97.06 47 VAL B C 1
ATOM 917 O O . VAL B 1 47 ? 7.004 7.945 2.279 1 97.06 47 VAL B O 1
ATOM 920 N N . GLU B 1 48 ? 6.781 9.844 3.537 1 96.75 48 GLU B N 1
ATOM 921 C CA . GLU B 1 48 ? 7.449 9.234 4.684 1 96.75 48 GLU B CA 1
ATOM 922 C C . GLU B 1 48 ? 6.539 9.219 5.91 1 96.75 48 GLU B C 1
ATOM 924 O O . GLU B 1 48 ? 5.914 10.234 6.238 1 96.75 48 GLU B O 1
ATOM 929 N N . LEU B 1 49 ? 6.508 8.078 6.504 1 96.5 49 LEU B N 1
ATOM 930 C CA . LEU B 1 49 ? 5.828 7.996 7.793 1 96.5 49 LEU B CA 1
ATOM 931 C C . LEU B 1 49 ? 6.625 8.711 8.875 1 96.5 49 LEU B C 1
ATOM 933 O O . LEU B 1 49 ? 7.785 9.078 8.664 1 96.5 49 LEU B O 1
ATOM 937 N N . GLY B 1 50 ? 5.988 8.906 9.953 1 93.69 50 GLY B N 1
ATOM 938 C CA . GLY B 1 50 ? 6.605 9.625 11.055 1 93.69 50 GLY B CA 1
ATOM 939 C C . GLY B 1 50 ? 7.891 8.977 11.539 1 93.69 50 GLY B C 1
ATOM 940 O O . GLY B 1 50 ? 8.75 9.648 12.117 1 93.69 50 GLY B O 1
ATOM 941 N N . ASP B 1 51 ? 8.023 7.711 11.305 1 92.25 51 ASP B N 1
ATOM 942 C CA . ASP B 1 51 ? 9.211 7 11.758 1 92.25 51 ASP B CA 1
ATOM 943 C C . ASP B 1 51 ? 10.281 6.973 10.672 1 92.25 51 ASP B C 1
ATOM 945 O O . ASP B 1 51 ? 11.312 6.312 10.828 1 92.25 51 ASP B O 1
ATOM 949 N N . GLY B 1 52 ? 10.031 7.605 9.586 1 93.38 52 GLY B N 1
ATOM 950 C CA . GLY B 1 52 ? 11.023 7.699 8.523 1 93.38 52 GLY B CA 1
ATOM 951 C C . GLY B 1 52 ? 10.828 6.66 7.434 1 93.38 52 GLY B C 1
ATOM 952 O O . GLY B 1 52 ? 11.547 6.652 6.438 1 93.38 52 GLY B O 1
ATOM 953 N N . THR B 1 53 ? 9.906 5.793 7.535 1 93.12 53 THR B N 1
ATOM 954 C CA . THR B 1 53 ? 9.648 4.742 6.555 1 93.12 53 THR B CA 1
ATOM 955 C C . THR B 1 53 ? 9.055 5.328 5.277 1 93.12 53 THR B C 1
ATOM 957 O O . THR B 1 53 ? 8.008 5.984 5.316 1 93.12 53 THR B O 1
ATOM 960 N N . PRO B 1 54 ? 9.727 5.059 4.16 1 95.44 54 PRO B N 1
ATOM 961 C CA . PRO B 1 54 ? 9.117 5.488 2.9 1 95.44 54 PRO B CA 1
ATOM 962 C C . PRO B 1 54 ? 8.023 4.543 2.42 1 95.44 54 PRO B C 1
ATOM 964 O O . PRO B 1 54 ? 8.148 3.324 2.553 1 95.44 54 PRO B O 1
ATOM 967 N N . ILE B 1 55 ? 6.961 5.086 1.937 1 96.38 55 ILE B N 1
ATOM 968 C CA . ILE B 1 55 ? 5.898 4.293 1.322 1 96.38 55 ILE B CA 1
ATOM 969 C C . ILE B 1 55 ? 5.383 5.004 0.073 1 96.38 55 ILE B C 1
ATOM 971 O O . ILE B 1 55 ? 5.535 6.219 -0.066 1 96.38 55 ILE B O 1
ATOM 975 N N . CYS B 1 56 ? 4.84 4.219 -0.815 1 96.56 56 CYS B N 1
ATOM 976 C CA . CYS B 1 56 ? 4.133 4.801 -1.951 1 96.56 56 CYS B CA 1
ATOM 977 C C . CYS B 1 56 ? 2.66 5.023 -1.622 1 96.56 56 CYS B C 1
ATOM 979 O O . CYS B 1 56 ? 1.92 4.07 -1.384 1 96.56 56 CYS B O 1
ATOM 981 N N . ALA B 1 57 ? 2.17 6.191 -1.688 1 97.75 57 ALA B N 1
ATOM 982 C CA . ALA B 1 57 ? 0.805 6.543 -1.307 1 97.75 57 ALA B CA 1
ATOM 983 C C . ALA B 1 57 ? -0.208 5.926 -2.266 1 97.75 57 ALA B C 1
ATOM 985 O O . ALA B 1 57 ? -1.326 5.59 -1.866 1 97.75 57 ALA B O 1
ATOM 986 N N . CYS B 1 58 ? 0.157 5.66 -3.504 1 97.12 58 CYS B N 1
ATOM 987 C CA . CYS B 1 58 ? -0.776 5.238 -4.543 1 97.12 58 CYS B CA 1
ATOM 988 C C . CYS B 1 58 ? -1.286 3.828 -4.281 1 97.12 58 CYS B C 1
ATOM 990 O O . CYS B 1 58 ? -2.404 3.486 -4.672 1 97.12 58 CYS B O 1
ATOM 992 N N . ILE B 1 59 ? -0.479 3.066 -3.549 1 97.38 59 ILE B N 1
ATOM 993 C CA . ILE B 1 59 ? -0.911 1.689 -3.33 1 97.38 59 ILE B CA 1
ATOM 994 C C . ILE B 1 59 ? -1.133 1.449 -1.84 1 97.38 59 ILE B C 1
ATOM 996 O O . ILE B 1 59 ? -1.531 0.354 -1.434 1 97.38 59 ILE B O 1
ATOM 1000 N N . SER B 1 60 ? -0.855 2.379 -0.942 1 98.19 60 SER B N 1
ATOM 1001 C CA . SER B 1 60 ? -0.937 2.186 0.502 1 98.19 60 SER B CA 1
ATOM 1002 C C . SER B 1 60 ? -2.281 2.654 1.048 1 98.19 60 SER B C 1
ATOM 1004 O O . SER B 1 60 ? -2.848 3.637 0.561 1 98.19 60 SER B O 1
ATOM 1006 N N . ALA B 1 61 ? -2.666 1.962 2.088 1 97.88 61 ALA B N 1
ATOM 1007 C CA . ALA B 1 61 ? -3.875 2.326 2.82 1 97.88 61 ALA B CA 1
ATOM 1008 C C . ALA B 1 61 ? -3.572 2.561 4.297 1 97.88 61 ALA B C 1
ATOM 1010 O O . ALA B 1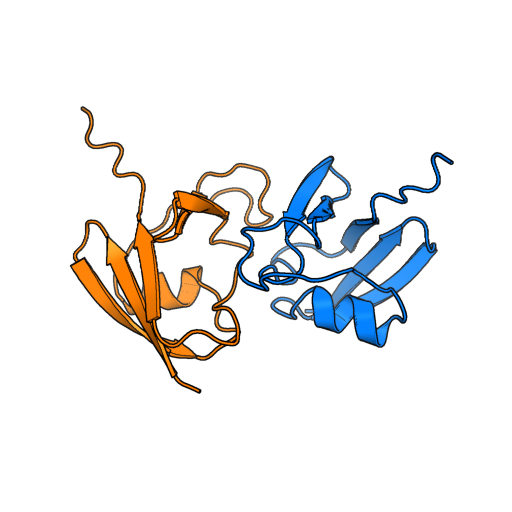 61 ? -2.51 2.174 4.789 1 97.88 61 ALA B O 1
ATOM 1011 N N . VAL B 1 62 ? -4.508 3.258 4.914 1 97.31 62 VAL B N 1
ATOM 1012 C CA . VAL B 1 62 ? -4.387 3.525 6.344 1 97.31 62 VAL B CA 1
ATOM 1013 C C . VAL B 1 62 ? -4.281 2.209 7.109 1 97.31 62 VAL B C 1
ATOM 1015 O O . VAL B 1 62 ? -5.148 1.341 6.988 1 97.31 62 VAL B O 1
ATOM 1018 N N . PRO B 1 63 ? -3.203 2.084 7.863 1 95.62 63 PRO B N 1
ATOM 1019 C CA . PRO B 1 63 ? -2.957 0.795 8.516 1 95.62 63 PRO B CA 1
ATOM 1020 C C . PRO B 1 63 ? -3.871 0.555 9.711 1 95.62 63 PRO B C 1
ATOM 1022 O O . PRO B 1 63 ? -4.453 1.501 10.25 1 95.62 63 PRO B O 1
ATOM 1025 N N . VAL B 1 64 ? -3.928 -0.729 10.016 1 91.75 64 VAL B N 1
ATOM 1026 C CA . VAL B 1 64 ? -4.68 -1.145 11.195 1 91.75 64 VAL B CA 1
ATOM 1027 C C . VAL B 1 64 ? -3.838 -0.923 12.453 1 91.75 64 VAL B C 1
ATOM 1029 O O . VAL B 1 64 ? -2.607 -0.966 12.398 1 91.75 64 VAL B O 1
ATOM 1032 N N . GLY B 1 65 ? -4.461 -0.625 13.531 1 89.06 65 GLY B N 1
ATOM 1033 C CA . GLY B 1 65 ? -3.795 -0.708 14.82 1 89.06 65 GLY B CA 1
ATOM 1034 C C . GLY B 1 65 ? -3.15 0.6 15.25 1 89.06 65 GLY B C 1
ATOM 1035 O O . GLY B 1 65 ? -2.359 0.631 16.188 1 89.06 65 GLY B O 1
ATOM 1036 N N . VAL B 1 66 ? -3.428 1.643 14.5 1 91.19 66 VAL B N 1
ATOM 1037 C CA . VAL B 1 66 ? -2.842 2.922 14.883 1 91.19 66 VAL B CA 1
ATOM 1038 C C . VAL B 1 66 ? -3.945 3.959 15.078 1 91.19 66 VAL B C 1
ATOM 1040 O O . VAL B 1 66 ? -4.977 3.91 14.406 1 91.19 66 VAL B O 1
ATOM 1043 N N . GLN B 1 67 ? -3.684 4.852 16 1 94.25 67 GLN B N 1
ATOM 1044 C CA . GLN B 1 67 ? -4.648 5.926 16.219 1 94.25 67 GLN B CA 1
ATOM 1045 C C . GLN B 1 67 ? -4.242 7.195 15.477 1 94.25 67 GLN B C 1
ATOM 1047 O O . GLN B 1 67 ? -5.09 8.031 15.156 1 94.25 67 GLN B O 1
ATOM 1052 N N . GLU B 1 68 ? -3 7.324 15.352 1 96.81 68 GLU B N 1
ATOM 1053 C CA . GLU B 1 68 ? -2.473 8.477 14.625 1 96.81 68 GLU B CA 1
ATOM 1054 C C . GLU B 1 68 ? -1.351 8.07 13.68 1 96.81 68 GLU B C 1
ATOM 1056 O O . GLU B 1 68 ? -0.584 7.148 13.977 1 96.81 68 GLU B O 1
ATOM 1061 N N . LEU B 1 69 ? -1.286 8.797 12.586 1 96.94 69 LEU B N 1
ATOM 1062 C CA . LEU B 1 69 ? -0.26 8.547 11.578 1 96.94 69 LEU B CA 1
ATOM 1063 C C . LEU B 1 69 ? 0.27 9.859 11.008 1 96.94 69 LEU B C 1
ATOM 1065 O O . LEU B 1 69 ? -0.507 10.703 10.562 1 96.94 69 LEU B O 1
ATOM 1069 N N . GLU B 1 70 ? 1.534 10.008 11.148 1 97.19 70 GLU B N 1
ATOM 1070 C CA . GLU B 1 70 ? 2.178 11.148 10.516 1 97.19 70 GLU B CA 1
ATOM 1071 C C . GLU B 1 70 ? 2.695 10.789 9.125 1 97.19 70 GLU B C 1
ATOM 1073 O O . GLU B 1 70 ? 3.342 9.758 8.945 1 97.19 70 GLU B O 1
ATOM 1078 N N . ILE B 1 71 ? 2.4 11.648 8.164 1 97.5 71 ILE B N 1
ATOM 1079 C CA . ILE B 1 71 ? 2.873 11.453 6.797 1 97.5 71 ILE B CA 1
ATOM 1080 C C . ILE B 1 71 ? 3.586 12.719 6.316 1 97.5 71 ILE B C 1
ATOM 1082 O O . ILE B 1 71 ? 2.975 13.781 6.215 1 97.5 71 ILE B O 1
ATOM 1086 N N . ASN B 1 72 ? 4.867 12.578 5.996 1 96.94 72 ASN B N 1
ATOM 1087 C CA . ASN B 1 72 ? 5.699 13.688 5.547 1 96.94 72 ASN B CA 1
ATOM 1088 C C . ASN B 1 72 ? 5.855 13.688 4.027 1 96.94 72 ASN B C 1
ATOM 1090 O O . ASN B 1 72 ? 6.297 12.695 3.443 1 96.94 72 ASN B O 1
ATOM 1094 N N . LEU B 1 73 ? 5.441 14.75 3.365 1 94.56 73 LEU B N 1
ATOM 1095 C CA . LEU B 1 73 ? 5.66 14.914 1.933 1 94.56 73 LEU B CA 1
ATOM 1096 C C . LEU B 1 73 ? 6.996 15.594 1.662 1 94.56 73 LEU B C 1
ATOM 1098 O O . LEU B 1 73 ? 7.406 16.484 2.408 1 94.56 73 LEU B O 1
ATOM 1102 N N . TYR B 1 74 ? 7.91 14.883 0.936 1 77.38 74 TYR B N 1
ATOM 1103 C CA . TYR B 1 74 ? 9.203 15.469 0.596 1 77.38 74 TYR B CA 1
ATOM 1104 C C . TYR B 1 74 ? 9.023 16.797 -0.147 1 77.38 74 TYR B C 1
ATOM 1106 O O . TYR B 1 74 ? 8.211 16.891 -1.07 1 77.38 74 TYR B O 1
ATOM 1114 N N . ASP B 1 75 ? 8.93 17.844 0.595 1 60.62 75 ASP B N 1
ATOM 1115 C CA . ASP B 1 75 ? 8.906 19.141 -0.073 1 60.62 75 ASP B CA 1
ATOM 1116 C C . ASP B 1 75 ? 10.172 19.359 -0.894 1 60.62 75 ASP B C 1
ATOM 1118 O O . ASP B 1 75 ? 11.281 19.156 -0.398 1 60.62 75 ASP B O 1
ATOM 1122 N N . ASP B 1 76 ? 10.297 18.938 -2.154 1 51.88 76 ASP B N 1
ATOM 1123 C CA . ASP B 1 76 ? 11.344 19.531 -2.971 1 51.88 76 ASP B CA 1
ATOM 1124 C C . ASP B 1 76 ? 11.43 21.047 -2.725 1 51.88 76 ASP B C 1
ATOM 1126 O O . ASP B 1 76 ? 11.219 21.844 -3.643 1 51.88 76 ASP B O 1
ATOM 1130 N N . LEU B 1 77 ? 10.977 21.828 -1.851 1 44.75 77 LEU B N 1
ATOM 1131 C CA . LEU B 1 77 ? 11.391 23.219 -1.93 1 44.75 77 LEU B CA 1
ATOM 1132 C C . LEU B 1 77 ? 12.906 23.344 -1.867 1 44.75 77 LEU B C 1
ATOM 1134 O O . LEU B 1 77 ? 13.445 24.438 -1.709 1 44.75 77 LEU B O 1
ATOM 1138 N N . THR B 1 78 ? 13.805 22.312 -1.796 1 40.72 78 THR B N 1
ATOM 1139 C CA . THR B 1 78 ? 15.117 22.938 -1.793 1 40.72 78 THR B CA 1
ATOM 1140 C C . THR B 1 78 ? 15.328 23.75 -3.07 1 40.72 78 THR B C 1
ATOM 1142 O O . THR B 1 78 ? 16.438 24.203 -3.346 1 40.72 78 THR B O 1
ATOM 1145 N N . TRP B 1 79 ? 14.469 24.109 -3.977 1 33.97 79 TRP B N 1
ATOM 1146 C CA . TRP B 1 79 ? 15.133 25.266 -4.562 1 33.97 79 TRP B CA 1
ATOM 1147 C C . TRP B 1 79 ? 15 26.484 -3.652 1 33.97 79 TRP B C 1
ATOM 1149 O O . TRP B 1 79 ? 14 26.641 -2.947 1 33.97 79 TRP B O 1
#

Foldseek 3Di:
DWAWEAEPPVRFIDIDDFFAQQCVRCVVSVHDADDDPLPFDPCSRWKAKPVGDIDRSSPDTHHPDHRYIYIYDPPVVPD/DWAWEAEPPVRFIDIDDFFAQQCVRCVVSVHDADDDPLPFDPCSRWKAKPVGDIDRSSPDTHHPDHRYIYIYDPPVVPD

Nearest PDB structures (foldseek):
  3w5u-assembly4_H  TM=7.689E-01  e=2.423E-04  Zea mays
  4n58-assembly1_A  TM=7.607E-01  e=3.599E-04  Pectobacterium brasiliense PBR1692
  4n59-assembly3_A  TM=7.535E-01  e=6.515E-04  Pectobacterium brasiliense PBR1692
  4n59-assembly3_B  TM=7.369E-01  e=1.033E-03  Pectobacterium brasiliense PBR1692
  5h92-assembly1_C  TM=6.567E-01  e=5.004E-04  Zea mays

Organism: Synechocystis sp. (strain ATCC 27184 / PCC 6803 / Kazusa) (NCBI:txid1111708)